Protein AF-A0A3D1HNM2-F1 (afdb_monomer_lite)

Foldseek 3Di:
DVCQVVVNVVVLQVVVLVVCLVPPNVPDHQPDPHSVSSLLVVLVVCCVPCPPVPCNLVSCQVVQFKAAQAADPCQDPDDQLGQEIGGRPFLVSDDWDDPVCVVPPVPDDISPTHDRTGGPYPRHGDRVRPD

Secondary structure (DSSP, 8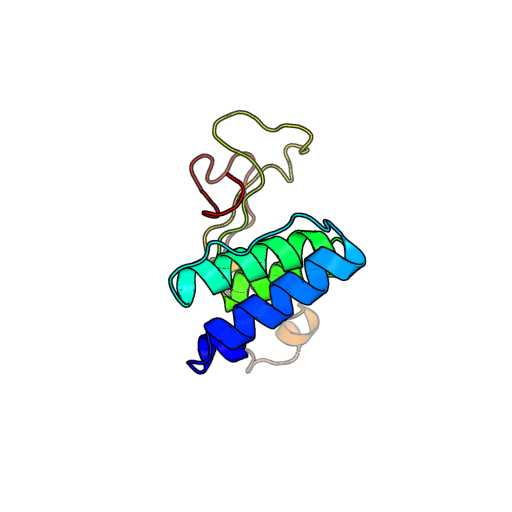-state):
-HHHHTT-HHHHHHHHHHHHHHHT-TT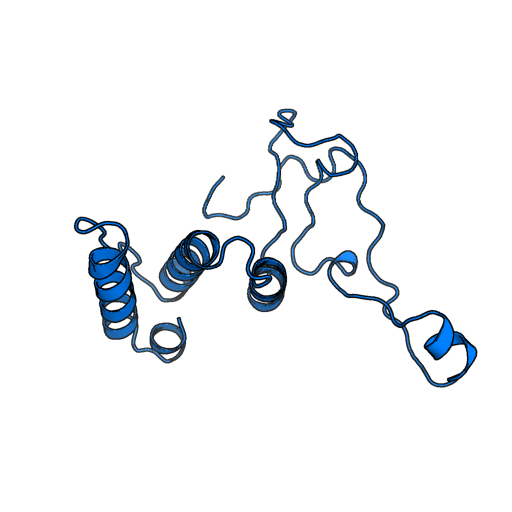------SHHHHHHHHHHHHHHHTTTTT-HHHHHHHHTPPB---BTTB-TT--TTT---B-TT-GGGSPPPPHHHHHH-TT--------PPPTT-STT---SS--

Radius of gyration: 18.39 Å; chains: 1; bounding box: 42×39×49 Å

Structure (mmCIF, N/CA/C/O backbone):
data_AF-A0A3D1HNM2-F1
#
_entry.id   AF-A0A3D1HNM2-F1
#
loop_
_atom_site.group_PDB
_atom_site.id
_atom_site.type_symbol
_atom_site.label_atom_id
_atom_site.label_alt_id
_atom_site.label_comp_id
_atom_site.label_asym_id
_atom_site.label_entity_id
_atom_site.label_seq_id
_atom_site.pdbx_PDB_ins_code
_atom_site.Cartn_x
_atom_site.Cartn_y
_atom_site.Cartn_z
_atom_site.occupancy
_atom_site.B_iso_or_equiv
_atom_site.auth_seq_id
_atom_site.auth_comp_id
_atom_site.auth_asym_id
_atom_site.auth_atom_id
_atom_site.pdbx_PDB_model_num
ATOM 1 N N . GLU A 1 1 ? -9.161 -8.718 6.873 1.00 95.69 1 GLU A N 1
ATOM 2 C CA . GLU A 1 1 ? -9.447 -8.538 5.427 1.00 95.69 1 GLU A CA 1
ATOM 3 C C .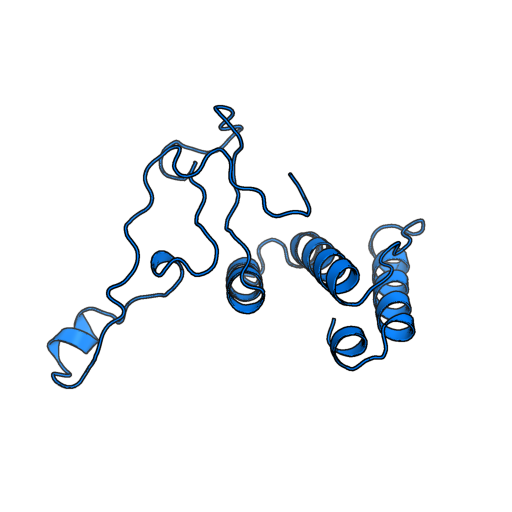 GLU A 1 1 ? -10.263 -9.682 4.824 1.00 95.69 1 GLU A C 1
ATOM 5 O O . GLU A 1 1 ? -11.392 -9.431 4.427 1.00 95.69 1 GLU A O 1
ATOM 10 N N . GLY A 1 2 ? -9.754 -10.923 4.802 1.00 97.81 2 GLY A N 1
ATOM 11 C CA . GLY A 1 2 ? -10.425 -12.054 4.135 1.00 97.81 2 GLY A CA 1
ATOM 12 C C . GLY A 1 2 ? -11.884 -12.294 4.551 1.00 97.81 2 GLY A C 1
ATOM 13 O O . GLY A 1 2 ? -12.718 -12.563 3.695 1.00 97.81 2 GLY A O 1
ATOM 14 N N . LEU A 1 3 ? -12.220 -12.111 5.835 1.00 98.25 3 LEU A N 1
ATOM 15 C CA . LEU A 1 3 ? -13.604 -12.201 6.330 1.00 98.25 3 LEU A CA 1
ATOM 16 C C . LEU A 1 3 ? -14.545 -11.212 5.629 1.00 98.25 3 LEU A C 1
ATOM 18 O O . LEU A 1 3 ? -15.595 -11.610 5.143 1.00 98.25 3 LEU A O 1
ATOM 22 N N . ALA A 1 4 ? -14.160 -9.941 5.511 1.00 97.81 4 ALA A N 1
ATOM 23 C CA . ALA A 1 4 ? -14.986 -8.955 4.818 1.00 97.81 4 ALA A CA 1
ATOM 24 C C . ALA A 1 4 ? -15.066 -9.243 3.313 1.00 97.81 4 ALA A C 1
ATOM 26 O O . ALA A 1 4 ? -16.147 -9.215 2.742 1.00 97.81 4 ALA A O 1
ATOM 27 N N . MET A 1 5 ? -13.946 -9.628 2.691 1.00 97.25 5 MET A N 1
ATOM 28 C CA . MET A 1 5 ? -13.893 -10.015 1.271 1.00 97.25 5 MET A CA 1
ATOM 29 C C . MET A 1 5 ? -14.692 -11.278 0.933 1.00 97.25 5 MET A C 1
ATOM 31 O O . MET A 1 5 ? -14.963 -11.525 -0.236 1.00 97.25 5 MET A O 1
ATOM 35 N N . SER A 1 6 ? -15.096 -12.053 1.939 1.00 97.75 6 SER A N 1
ATOM 36 C CA . SER A 1 6 ? -15.965 -13.226 1.796 1.00 97.75 6 SER A CA 1
ATOM 37 C C . SER A 1 6 ? -17.400 -12.982 2.285 1.00 97.75 6 SER A C 1
ATOM 39 O O . SER A 1 6 ? -18.161 -13.935 2.426 1.00 97.75 6 SER A O 1
ATOM 41 N N . GLY A 1 7 ? -17.793 -11.722 2.513 1.00 97.06 7 GLY A N 1
ATOM 42 C CA . GLY A 1 7 ? -19.164 -11.335 2.875 1.00 97.06 7 GLY A CA 1
ATOM 43 C C . GLY A 1 7 ? -19.435 -11.217 4.378 1.00 97.06 7 GLY A C 1
ATOM 44 O O . GLY A 1 7 ? -20.556 -10.918 4.779 1.00 97.06 7 GLY A O 1
ATOM 45 N N . SER A 1 8 ? -18.421 -11.400 5.226 1.00 97.94 8 SER A N 1
ATOM 46 C CA . SER A 1 8 ? -18.529 -11.309 6.689 1.00 97.94 8 SER A CA 1
ATOM 47 C C . SER A 1 8 ? -17.894 -10.023 7.226 1.00 97.94 8 SER A C 1
ATOM 49 O O . SER A 1 8 ? -16.977 -10.062 8.054 1.00 97.94 8 SER A O 1
ATOM 51 N N . LEU A 1 9 ? -18.370 -8.861 6.756 1.00 98.25 9 LEU A N 1
ATOM 52 C CA . LEU A 1 9 ? -17.843 -7.545 7.152 1.00 98.25 9 LEU A CA 1
ATOM 53 C C . LEU A 1 9 ? -17.879 -7.335 8.673 1.00 98.25 9 LEU A C 1
ATOM 55 O O . LEU A 1 9 ? -16.864 -6.963 9.254 1.00 98.25 9 LEU A O 1
ATOM 59 N N . GLY A 1 10 ? -19.008 -7.628 9.328 1.00 98.31 10 GLY A N 1
ATOM 60 C CA . GLY A 1 10 ? -19.157 -7.451 10.779 1.00 98.31 10 GLY A CA 1
ATOM 61 C C . GLY A 1 10 ? -18.113 -8.229 11.586 1.00 98.31 10 GLY A C 1
ATOM 62 O O . GLY A 1 10 ? -17.461 -7.668 12.463 1.00 98.31 10 GLY A O 1
ATOM 63 N N . THR A 1 11 ? -17.872 -9.495 11.232 1.00 98.44 11 THR A N 1
ATOM 64 C CA . THR A 1 11 ? -16.823 -10.314 11.860 1.00 98.44 11 THR A CA 1
ATOM 65 C C . THR A 1 11 ? -15.428 -9.778 11.547 1.00 98.44 11 THR A C 1
ATOM 67 O O . THR A 1 11 ? -14.563 -9.767 12.417 1.00 98.44 11 THR A O 1
ATOM 70 N N . GLY A 1 12 ? -15.200 -9.300 10.319 1.00 98.56 12 GLY A N 1
ATOM 71 C CA . GLY A 1 12 ? -13.948 -8.644 9.946 1.00 98.56 12 GLY A CA 1
ATOM 72 C C . GLY A 1 12 ? -13.643 -7.430 10.826 1.00 98.56 12 GLY A C 1
ATOM 73 O O . GLY A 1 12 ? -12.528 -7.326 11.338 1.00 98.56 12 GLY A O 1
ATOM 74 N N . LYS A 1 13 ? -14.635 -6.556 11.035 1.00 98.62 13 LYS A N 1
ATOM 75 C CA . LYS A 1 13 ? -14.524 -5.379 11.908 1.00 98.62 13 LYS A CA 1
ATOM 76 C C . LYS A 1 13 ? -14.202 -5.768 13.343 1.00 98.62 13 LYS A C 1
ATOM 78 O O . LYS A 1 13 ? -13.271 -5.207 13.905 1.00 98.62 13 LYS A O 1
ATOM 83 N N . GLN A 1 14 ? -14.900 -6.765 13.887 1.00 98.56 14 GLN A N 1
ATOM 84 C CA . GLN A 1 14 ? -14.653 -7.250 15.244 1.00 98.56 14 GLN A CA 1
ATOM 85 C C . GLN A 1 14 ? -13.199 -7.703 15.428 1.00 98.56 14 GLN A C 1
ATOM 87 O O . GLN A 1 14 ? -12.529 -7.242 16.343 1.00 98.56 14 GLN A O 1
ATOM 92 N N . VAL A 1 15 ? -12.677 -8.529 14.513 1.00 98.62 15 VAL A N 1
ATOM 93 C CA . VAL A 1 15 ? -11.284 -9.008 14.579 1.00 98.62 15 VAL A CA 1
ATOM 94 C C . VAL A 1 15 ? -10.284 -7.852 14.538 1.00 98.62 15 VAL A C 1
ATOM 96 O O . VAL A 1 15 ? -9.301 -7.866 15.276 1.00 98.62 15 VAL A O 1
ATOM 99 N N . LEU A 1 16 ? -10.516 -6.863 13.669 1.00 98.62 16 LEU A N 1
ATOM 100 C CA . LEU A 1 16 ? -9.634 -5.705 13.572 1.00 98.62 16 LEU A CA 1
ATOM 101 C C . LEU A 1 16 ? -9.671 -4.869 14.853 1.00 98.62 16 LEU A C 1
ATOM 103 O O . LEU A 1 16 ? -8.622 -4.526 15.389 1.00 98.62 16 LEU A O 1
ATOM 107 N N . GLU A 1 17 ? -10.868 -4.560 15.348 1.00 98.56 17 GLU A N 1
ATOM 108 C CA . GLU A 1 17 ? -11.034 -3.775 16.566 1.00 98.56 17 GLU A CA 1
ATOM 109 C C . GLU A 1 17 ? -10.437 -4.469 17.783 1.00 98.56 17 GLU A C 1
ATOM 111 O O . GLU A 1 17 ? -9.719 -3.820 18.535 1.00 98.56 17 GLU A O 1
ATOM 116 N N . ASP A 1 18 ? -10.678 -5.769 17.961 1.00 98.62 18 ASP A N 1
ATOM 117 C CA . ASP A 1 18 ? -10.127 -6.533 19.082 1.00 98.62 18 ASP A CA 1
ATOM 118 C C . ASP A 1 18 ? -8.598 -6.501 19.071 1.00 98.62 18 ASP A C 1
ATOM 120 O O . ASP A 1 18 ? -7.974 -6.254 20.103 1.00 98.62 18 ASP A O 1
ATOM 124 N N . PHE A 1 19 ? -7.986 -6.687 17.898 1.00 98.56 19 PHE A N 1
ATOM 125 C CA . PHE A 1 19 ? -6.537 -6.610 17.744 1.00 98.56 19 PHE A CA 1
ATOM 126 C C . PHE A 1 19 ? -5.997 -5.214 18.089 1.00 98.56 19 PHE A C 1
ATOM 128 O O . PHE A 1 19 ? -5.104 -5.082 18.929 1.00 98.56 19 PHE A O 1
ATOM 135 N N . VAL A 1 20 ? -6.537 -4.163 17.465 1.00 98.62 20 VAL A N 1
ATOM 136 C CA . VAL A 1 20 ? -6.021 -2.797 17.644 1.00 98.62 20 VAL A CA 1
ATOM 137 C C . VAL A 1 20 ? -6.259 -2.312 19.077 1.00 98.62 20 VAL A C 1
ATOM 139 O O . VAL A 1 20 ? -5.341 -1.757 19.682 1.00 98.62 20 VAL A O 1
ATOM 142 N N . LYS A 1 21 ? -7.428 -2.593 19.669 1.00 98.62 21 LYS A N 1
ATOM 143 C CA . LYS A 1 21 ? -7.734 -2.249 21.068 1.00 98.62 21 LYS A CA 1
ATOM 144 C C . LYS A 1 21 ? -6.821 -2.958 22.057 1.00 98.62 21 LYS A C 1
ATOM 146 O O . LYS A 1 21 ? -6.397 -2.345 23.034 1.00 98.62 21 LYS A O 1
ATOM 151 N N . ALA A 1 22 ? -6.511 -4.230 21.815 1.00 98.44 22 ALA A N 1
ATOM 152 C CA . ALA A 1 22 ? -5.668 -5.007 22.715 1.00 98.44 22 ALA A CA 1
ATOM 153 C C . ALA A 1 22 ? -4.200 -4.559 22.695 1.00 98.44 22 ALA A C 1
ATOM 155 O O . ALA A 1 22 ? -3.548 -4.582 23.739 1.00 98.44 22 ALA A O 1
ATOM 156 N N . TYR A 1 23 ? -3.669 -4.170 21.530 1.00 98.06 23 TYR A N 1
ATOM 157 C CA . TYR A 1 23 ? -2.219 -4.025 21.351 1.00 98.06 23 TYR A CA 1
ATOM 158 C C . TYR A 1 23 ? -1.738 -2.624 20.960 1.00 98.06 23 TYR A C 1
ATOM 160 O O . TYR A 1 23 ? -0.526 -2.393 20.972 1.00 98.06 23 TYR A O 1
ATOM 168 N N . ARG A 1 24 ? -2.626 -1.695 20.590 1.00 97.50 24 ARG A N 1
ATOM 169 C CA . ARG A 1 24 ? -2.242 -0.376 20.053 1.00 97.50 24 ARG A CA 1
ATOM 170 C C . ARG A 1 24 ? -3.017 0.774 20.689 1.00 97.50 24 ARG A C 1
ATOM 172 O O . ARG A 1 24 ? -2.418 1.588 21.384 1.00 97.50 24 ARG A O 1
ATOM 179 N N . ASP A 1 25 ? -4.325 0.831 20.462 1.00 97.88 25 ASP A N 1
ATOM 180 C CA . ASP A 1 25 ? -5.195 1.926 20.897 1.00 97.88 25 ASP A CA 1
ATOM 181 C C . ASP A 1 25 ? -6.519 1.372 21.452 1.00 97.88 25 ASP A C 1
ATOM 183 O O . ASP A 1 25 ? -7.413 1.030 20.673 1.00 97.88 25 ASP A O 1
ATOM 187 N N . PRO A 1 26 ? -6.686 1.322 22.790 1.00 98.25 26 PRO A N 1
ATOM 188 C CA . PRO A 1 26 ? -7.906 0.836 23.441 1.00 98.25 26 PRO A CA 1
ATOM 189 C C . PRO A 1 26 ? -9.194 1.575 23.047 1.00 98.25 26 PRO A C 1
ATOM 191 O O . PRO A 1 26 ? -10.284 1.051 23.275 1.00 98.25 26 PRO A O 1
ATOM 194 N N . SER A 1 27 ? -9.088 2.784 22.486 1.00 98.12 27 SER A N 1
ATOM 195 C CA . SER A 1 27 ? -10.226 3.602 22.055 1.00 98.12 27 SER A CA 1
ATOM 196 C C . SER A 1 27 ? -10.587 3.441 20.573 1.00 98.12 27 SER A C 1
ATOM 198 O O . SER A 1 27 ? -11.600 3.984 20.125 1.00 98.12 27 SER A O 1
ATOM 200 N N . TYR A 1 28 ? -9.802 2.667 19.817 1.00 98.38 28 TYR A N 1
ATOM 201 C CA . TYR A 1 28 ? -9.984 2.480 18.381 1.00 98.38 28 TYR A CA 1
ATOM 202 C C . TYR A 1 28 ? -11.392 1.982 18.025 1.00 98.38 28 TYR A C 1
ATOM 204 O O . TYR A 1 28 ? -11.960 1.137 18.708 1.00 98.38 28 TYR A O 1
ATOM 212 N N . THR A 1 29 ? -11.966 2.474 16.927 1.00 98.06 29 THR A N 1
ATOM 213 C CA . THR A 1 29 ? -13.251 1.997 16.391 1.00 98.06 29 THR A CA 1
ATOM 214 C C . THR A 1 29 ? -13.187 1.968 14.871 1.00 98.06 29 THR A C 1
ATOM 216 O O . THR A 1 29 ? -12.776 2.944 14.247 1.00 98.06 29 THR A O 1
ATOM 219 N N . CYS A 1 30 ? -13.635 0.873 14.256 1.00 97.94 30 CYS A N 1
ATOM 220 C CA . CYS A 1 30 ? -13.644 0.739 12.808 1.00 97.94 30 CYS A CA 1
ATOM 221 C C . CYS A 1 30 ? -14.932 1.344 12.224 1.00 97.94 30 CYS A C 1
ATOM 223 O O . CYS A 1 30 ? -16.034 0.806 12.374 1.00 97.94 30 CYS A O 1
ATOM 225 N N . THR A 1 31 ? -14.807 2.459 11.504 1.00 97.12 31 THR A N 1
ATOM 226 C CA . THR A 1 31 ? -15.949 3.198 10.931 1.00 97.12 31 THR A CA 1
ATOM 227 C C . THR A 1 31 ? -16.351 2.738 9.529 1.00 97.12 31 THR A C 1
ATOM 229 O O . THR A 1 31 ? -17.366 3.196 9.012 1.00 97.12 31 THR A O 1
ATOM 232 N N . ALA A 1 32 ? -15.612 1.798 8.931 1.00 97.62 32 ALA A N 1
ATOM 233 C CA . ALA A 1 32 ? -15.908 1.266 7.604 1.00 97.62 32 ALA A CA 1
ATOM 234 C C . ALA A 1 32 ? -17.347 0.730 7.500 1.00 97.62 32 ALA A C 1
ATOM 236 O O . ALA A 1 32 ? -17.807 -0.032 8.364 1.00 97.62 32 ALA A O 1
ATOM 237 N N . SER A 1 33 ? -18.039 1.136 6.437 1.00 96.88 33 SER A N 1
ATOM 238 C CA . SER A 1 33 ? -19.447 0.818 6.171 1.00 96.88 33 SER A CA 1
ATOM 239 C C . SER A 1 33 ? -19.644 -0.224 5.075 1.00 96.88 33 SER A C 1
ATOM 241 O O . SER A 1 33 ? -20.738 -0.760 4.937 1.00 96.88 33 SER A O 1
ATOM 243 N N . ASP A 1 34 ? -18.599 -0.505 4.304 1.00 97.88 34 ASP A N 1
ATOM 244 C CA . ASP A 1 34 ? -18.599 -1.479 3.220 1.00 97.88 34 ASP A CA 1
ATOM 245 C C . ASP A 1 34 ? -17.257 -2.220 3.168 1.00 97.88 34 ASP A C 1
ATOM 247 O O . ASP A 1 34 ? -16.284 -1.894 3.856 1.00 97.88 34 ASP A O 1
ATOM 251 N N . GLU A 1 35 ? -17.200 -3.255 2.345 1.00 97.69 35 GLU A N 1
ATOM 252 C CA . GLU A 1 35 ? -16.037 -4.112 2.210 1.00 97.69 35 GLU A CA 1
ATOM 253 C C . GLU A 1 35 ? -14.803 -3.365 1.683 1.00 97.69 35 GLU A C 1
ATOM 255 O O . GLU A 1 35 ? -13.673 -3.700 2.054 1.00 97.69 35 GLU A O 1
ATOM 260 N N . LYS A 1 36 ? -14.991 -2.344 0.836 1.00 96.06 36 LYS A N 1
ATOM 261 C CA . LYS A 1 36 ? -13.882 -1.608 0.218 1.00 96.06 36 LYS A CA 1
ATOM 262 C C . LYS A 1 36 ? -13.24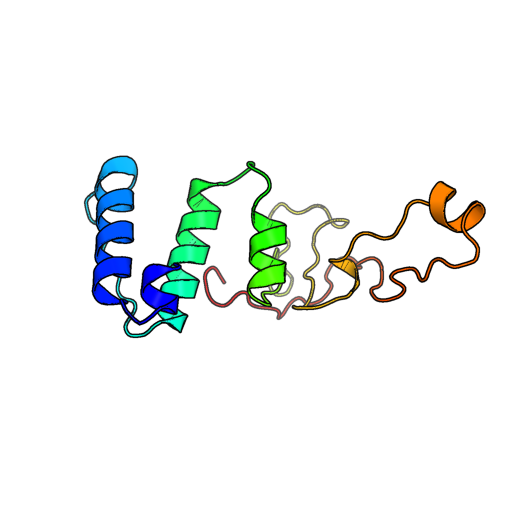0 -0.624 1.191 1.00 96.06 36 LYS A C 1
ATOM 264 O O . LYS A 1 36 ? -12.014 -0.589 1.299 1.00 96.06 36 LYS A O 1
ATOM 269 N N . SER A 1 37 ? -14.051 0.144 1.910 1.00 97.31 37 SER A N 1
ATOM 270 C CA . SER A 1 37 ? -13.614 1.016 3.003 1.00 97.31 37 SER A CA 1
ATOM 271 C C . SER A 1 37 ? -12.960 0.200 4.115 1.00 97.31 37 SER A C 1
ATOM 273 O O . SER A 1 37 ? -11.907 0.589 4.615 1.00 97.31 37 SER A O 1
ATOM 275 N N . PHE A 1 38 ? -13.484 -0.991 4.420 1.00 98.44 38 PHE A N 1
ATOM 276 C CA . PHE A 1 38 ? -12.848 -1.892 5.377 1.00 98.44 38 PHE A CA 1
ATOM 277 C C . PHE A 1 38 ? -11.509 -2.442 4.873 1.00 98.44 38 PHE A C 1
ATOM 279 O O . PHE A 1 38 ? -10.555 -2.525 5.642 1.00 98.44 38 PHE A O 1
ATOM 286 N N . GLN A 1 39 ? -11.389 -2.788 3.587 1.00 98.06 39 GLN A N 1
ATOM 287 C CA . GLN A 1 39 ? -10.103 -3.184 3.004 1.00 98.06 39 GLN A CA 1
ATOM 288 C C . GLN A 1 39 ? -9.067 -2.054 3.095 1.00 98.06 39 GLN A C 1
ATOM 290 O O . GLN A 1 39 ? -7.911 -2.328 3.411 1.00 98.06 39 GLN A O 1
ATOM 295 N N . ASN A 1 40 ? -9.464 -0.801 2.856 1.00 97.62 40 ASN A N 1
ATOM 296 C CA . ASN A 1 40 ? -8.577 0.352 3.021 1.00 97.62 40 ASN A CA 1
ATOM 297 C C . ASN A 1 40 ? -8.153 0.541 4.485 1.00 97.62 40 ASN A C 1
ATOM 299 O O . ASN A 1 40 ? -6.972 0.757 4.739 1.00 97.62 40 ASN A O 1
ATOM 303 N N . GLU A 1 41 ? -9.077 0.396 5.437 1.00 98.00 41 GLU A N 1
ATOM 304 C CA . GLU A 1 41 ? -8.766 0.484 6.868 1.00 98.00 41 GLU A CA 1
ATOM 305 C C . GLU A 1 41 ? -7.809 -0.635 7.305 1.00 98.00 41 GLU A C 1
ATOM 307 O O . GLU A 1 41 ? -6.814 -0.390 7.981 1.00 98.00 41 GLU A O 1
ATOM 312 N N . VAL A 1 42 ? -8.032 -1.874 6.857 1.00 98.19 42 VAL A N 1
ATOM 313 C CA . VAL A 1 42 ? -7.085 -2.963 7.129 1.00 98.19 42 VAL A CA 1
ATOM 314 C C . VAL A 1 42 ? -5.731 -2.687 6.475 1.00 98.19 42 VAL A C 1
ATOM 316 O O . VAL A 1 42 ? -4.698 -2.964 7.080 1.00 98.19 42 VAL A O 1
ATOM 319 N N . TRP A 1 43 ? -5.703 -2.138 5.260 1.00 98.06 43 TRP A N 1
ATOM 320 C CA . TRP A 1 43 ? -4.452 -1.765 4.602 1.00 98.06 43 TRP A CA 1
ATOM 321 C C . TRP A 1 43 ? -3.696 -0.677 5.377 1.00 98.06 43 TRP A C 1
ATOM 323 O O . TRP A 1 43 ? -2.483 -0.805 5.547 1.00 98.06 43 TRP A O 1
ATOM 333 N N . PHE A 1 44 ? -4.392 0.327 5.920 1.00 97.62 44 PHE A N 1
ATOM 334 C CA . PHE A 1 44 ? -3.812 1.309 6.838 1.00 97.62 44 PHE A CA 1
ATOM 335 C C . PHE A 1 44 ? -3.186 0.631 8.061 1.00 97.62 44 PHE A C 1
ATOM 337 O O . PHE A 1 44 ? -1.987 0.769 8.297 1.00 97.62 44 PHE A O 1
ATOM 344 N N . GLN A 1 45 ? -3.968 -0.170 8.788 1.00 98.00 45 GLN A N 1
ATOM 345 C CA . GLN A 1 45 ? -3.503 -0.837 10.007 1.00 98.00 45 GLN A CA 1
ATOM 346 C C . GLN A 1 45 ? -2.320 -1.773 9.729 1.00 98.00 45 GLN A C 1
ATOM 348 O O . GLN A 1 45 ? -1.374 -1.822 10.508 1.00 98.00 45 GLN A O 1
ATOM 353 N N . ARG A 1 46 ? -2.295 -2.455 8.577 1.00 97.94 46 ARG A N 1
ATOM 354 C CA . ARG A 1 46 ? -1.148 -3.273 8.147 1.00 97.94 46 ARG A CA 1
ATOM 355 C C . ARG A 1 46 ? 0.112 -2.449 7.882 1.00 97.94 46 ARG A C 1
ATOM 357 O O . ARG A 1 46 ? 1.198 -2.923 8.194 1.00 97.94 46 ARG A O 1
ATOM 364 N N . ARG A 1 47 ? -0.007 -1.241 7.316 1.00 96.81 47 ARG A N 1
ATOM 365 C CA . ARG A 1 47 ? 1.139 -0.336 7.099 1.00 96.81 47 ARG A CA 1
ATOM 366 C C . ARG A 1 47 ? 1.746 0.141 8.416 1.00 96.81 47 ARG A C 1
ATOM 368 O O . ARG A 1 47 ? 2.955 0.341 8.465 1.00 96.81 47 ARG A O 1
ATOM 375 N N . VAL A 1 48 ? 0.913 0.329 9.439 1.00 96.31 48 VAL A N 1
ATOM 376 C CA . VAL A 1 48 ? 1.353 0.671 10.798 1.00 96.31 48 VAL A CA 1
ATOM 377 C C . VAL A 1 48 ? 2.001 -0.542 11.465 1.00 96.31 48 VAL A C 1
ATOM 379 O O . VAL A 1 48 ? 3.127 -0.449 11.939 1.00 96.31 48 VAL A O 1
ATOM 382 N N . GLU A 1 49 ? 1.305 -1.679 11.470 1.00 97.88 49 GLU A N 1
ATOM 383 C CA . GLU A 1 49 ? 1.695 -2.871 12.226 1.00 97.88 49 GLU A CA 1
ATOM 384 C C . GLU A 1 49 ? 2.942 -3.560 11.673 1.00 97.88 49 GLU A C 1
ATOM 386 O O . GLU A 1 49 ? 3.805 -3.960 12.441 1.00 97.88 49 GLU A O 1
ATOM 391 N N . LEU A 1 50 ? 3.039 -3.682 10.348 1.00 97.88 50 LEU A N 1
ATOM 392 C CA . LEU A 1 50 ? 4.078 -4.458 9.662 1.00 97.88 50 LEU A CA 1
ATOM 393 C C . LEU A 1 50 ? 5.155 -3.554 9.052 1.00 97.88 50 LEU A C 1
ATOM 395 O O . LEU A 1 50 ? 5.767 -3.875 8.021 1.00 97.88 50 LEU A O 1
ATOM 399 N N . TRP A 1 51 ? 5.344 -2.369 9.637 1.00 97.31 51 TRP A N 1
ATOM 400 C CA . TRP A 1 51 ? 6.334 -1.417 9.160 1.00 97.31 51 TRP A CA 1
ATOM 401 C C . TRP A 1 51 ? 7.740 -2.018 9.263 1.00 97.31 51 TRP A C 1
ATOM 403 O O . TRP A 1 51 ? 8.159 -2.507 10.307 1.00 97.31 51 TRP A O 1
ATOM 413 N N . GLY A 1 52 ? 8.488 -1.978 8.159 1.00 96.69 52 GLY A N 1
ATOM 414 C CA . GLY A 1 52 ? 9.841 -2.540 8.094 1.00 96.69 52 GLY A CA 1
ATOM 415 C C . GLY A 1 52 ? 9.906 -4.056 7.865 1.00 96.69 52 GLY A C 1
ATOM 416 O O . GLY A 1 52 ? 10.996 -4.577 7.656 1.00 96.69 52 GLY A O 1
ATOM 417 N N . GLU A 1 53 ? 8.770 -4.758 7.803 1.00 98.12 53 GLU A N 1
ATOM 418 C CA . GLU A 1 53 ? 8.731 -6.224 7.648 1.00 98.12 53 GLU A CA 1
ATOM 419 C C . GLU A 1 53 ? 8.600 -6.701 6.187 1.00 98.12 53 GLU A C 1
ATOM 421 O O . GLU A 1 53 ? 8.512 -7.894 5.912 1.00 98.12 53 GLU A O 1
ATOM 426 N N . GLY A 1 54 ? 8.599 -5.778 5.218 1.00 96.75 54 GLY A N 1
ATOM 427 C CA . GLY A 1 54 ? 8.642 -6.111 3.786 1.00 96.75 54 GLY A CA 1
ATOM 428 C C . GLY A 1 54 ? 7.287 -6.368 3.111 1.00 96.75 54 GLY A C 1
ATOM 429 O O . GLY A 1 54 ? 7.255 -6.800 1.960 1.00 96.75 54 GLY A O 1
ATOM 430 N N . PHE A 1 55 ? 6.162 -6.063 3.765 1.00 97.94 55 PHE A N 1
ATOM 431 C CA . PHE A 1 55 ? 4.823 -6.305 3.202 1.00 97.94 55 PHE A CA 1
ATOM 432 C C . PHE A 1 55 ? 4.308 -5.211 2.258 1.00 97.94 55 PHE A C 1
ATOM 434 O O . PHE A 1 55 ? 3.448 -5.485 1.419 1.00 97.94 55 PHE A O 1
ATOM 441 N N . SER A 1 56 ? 4.833 -3.985 2.350 1.00 96.31 56 SER A N 1
ATOM 442 C CA . SER A 1 56 ? 4.240 -2.814 1.689 1.00 96.31 56 SER A CA 1
ATOM 443 C C . SER A 1 56 ? 4.089 -2.971 0.175 1.00 96.31 56 SER A C 1
ATOM 445 O O . SER A 1 56 ? 3.049 -2.616 -0.370 1.00 96.31 56 SER A O 1
ATOM 447 N N . MET A 1 57 ? 5.095 -3.525 -0.514 1.00 96.38 57 MET A N 1
ATOM 448 C CA . MET A 1 57 ? 5.045 -3.700 -1.974 1.00 96.38 57 MET A CA 1
ATOM 449 C C . MET A 1 57 ? 4.046 -4.773 -2.400 1.00 96.38 57 MET A C 1
ATOM 451 O O . MET A 1 57 ? 3.321 -4.572 -3.371 1.00 96.38 57 MET A O 1
ATOM 455 N N . PHE A 1 58 ? 3.942 -5.873 -1.653 1.00 97.00 58 PHE A N 1
ATOM 456 C CA . PHE A 1 58 ? 2.947 -6.908 -1.932 1.00 97.00 58 PHE A CA 1
ATOM 457 C C . PHE A 1 58 ? 1.521 -6.396 -1.726 1.00 97.00 58 PHE A C 1
ATOM 459 O O . PHE A 1 58 ? 0.658 -6.658 -2.561 1.00 97.00 58 PHE A O 1
ATOM 466 N N . ASP A 1 59 ? 1.281 -5.635 -0.654 1.00 97.94 59 ASP A N 1
ATOM 467 C CA . ASP A 1 59 ? -0.022 -5.016 -0.408 1.00 97.94 59 ASP A CA 1
ATOM 468 C C . ASP A 1 59 ? -0.373 -3.991 -1.496 1.00 97.94 59 ASP A C 1
ATOM 470 O O . ASP A 1 59 ? -1.479 -4.026 -2.028 1.00 97.94 59 ASP A O 1
ATOM 474 N N . ILE A 1 60 ? 0.574 -3.137 -1.894 1.00 97.31 60 ILE A N 1
ATOM 475 C CA . ILE A 1 60 ? 0.376 -2.152 -2.966 1.00 97.31 60 ILE A CA 1
ATOM 476 C C . ILE A 1 60 ? 0.006 -2.833 -4.288 1.00 97.31 60 ILE A C 1
ATOM 478 O O . ILE A 1 60 ? -1.009 -2.482 -4.893 1.00 97.31 60 ILE A O 1
ATOM 482 N N . MET A 1 61 ? 0.770 -3.846 -4.706 1.00 97.00 61 MET A N 1
ATOM 483 C CA . MET A 1 61 ? 0.532 -4.540 -5.974 1.00 97.00 61 MET A CA 1
ATOM 484 C C . MET A 1 61 ? -0.780 -5.331 -5.972 1.00 97.00 61 MET A C 1
ATOM 486 O O . MET A 1 61 ? -1.561 -5.211 -6.912 1.00 97.00 61 MET A O 1
ATOM 490 N N . ARG A 1 62 ? -1.077 -6.106 -4.917 1.00 97.50 62 ARG A N 1
ATOM 491 C CA . ARG A 1 62 ? -2.302 -6.932 -4.887 1.00 97.50 62 ARG A CA 1
ATOM 492 C C . ARG A 1 62 ? -3.583 -6.099 -4.788 1.00 97.50 62 ARG A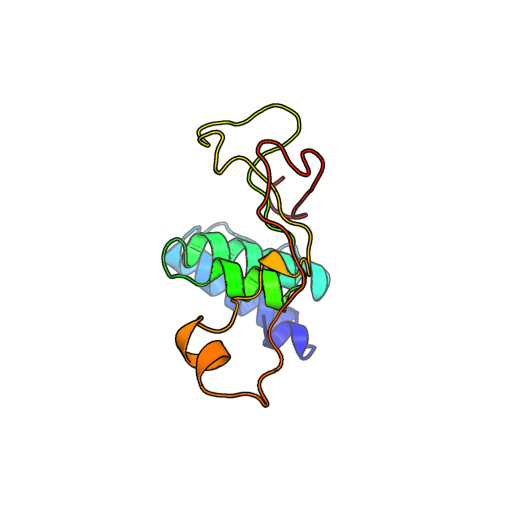 C 1
ATOM 494 O O . ARG A 1 62 ? -4.640 -6.560 -5.204 1.00 97.50 62 ARG A O 1
ATOM 501 N N . LEU A 1 63 ? -3.503 -4.908 -4.186 1.00 96.81 63 LEU A N 1
ATOM 502 C CA . LEU A 1 63 ? -4.643 -4.007 -4.003 1.00 96.81 63 LEU A CA 1
ATOM 503 C C . LEU A 1 63 ? -4.801 -3.003 -5.152 1.00 96.81 63 LEU A C 1
ATOM 505 O O . LEU A 1 63 ? -5.768 -2.238 -5.142 1.00 96.81 63 LEU A O 1
ATOM 509 N N . GLY A 1 64 ? -3.865 -2.982 -6.111 1.00 96.62 64 GLY A N 1
ATOM 510 C CA . GLY A 1 64 ? -3.835 -1.990 -7.185 1.00 96.62 64 GLY A CA 1
ATOM 511 C C . GLY A 1 64 ? -3.713 -0.565 -6.641 1.00 96.62 64 GLY A C 1
ATOM 512 O O . GLY A 1 64 ? -4.425 0.332 -7.088 1.00 96.62 64 GLY A O 1
ATOM 513 N N . LYS A 1 65 ? -2.872 -0.366 -5.622 1.00 97.06 65 LYS A N 1
ATOM 514 C CA . LYS A 1 65 ? -2.626 0.940 -4.999 1.00 97.06 65 LYS A CA 1
ATOM 515 C C . LYS A 1 65 ? -1.375 1.596 -5.586 1.00 97.06 65 LYS A C 1
ATOM 517 O O . LYS A 1 65 ? -0.505 0.889 -6.093 1.00 97.06 65 LYS A O 1
ATOM 522 N N . PRO A 1 66 ? -1.266 2.930 -5.534 1.00 97.31 66 PRO A N 1
ATOM 523 C CA . PRO A 1 66 ? -0.034 3.615 -5.894 1.00 97.31 66 PRO A CA 1
ATOM 524 C C . PRO A 1 66 ? 1.011 3.569 -4.770 1.00 97.31 66 PRO A C 1
ATOM 526 O O . PRO A 1 66 ? 0.693 3.331 -3.603 1.00 97.31 66 PRO A O 1
ATOM 529 N N . VAL A 1 67 ? 2.267 3.855 -5.121 1.00 96.94 67 VAL A N 1
ATOM 530 C CA . VAL A 1 67 ? 3.303 4.258 -4.158 1.00 96.94 67 VAL A CA 1
ATOM 531 C C . VAL A 1 67 ? 3.262 5.778 -4.051 1.00 96.94 67 VAL A C 1
ATOM 533 O O . VAL A 1 67 ? 3.553 6.461 -5.034 1.00 96.94 67 VAL A O 1
ATOM 536 N N . VAL A 1 68 ? 2.952 6.297 -2.863 1.00 96.00 68 VAL A N 1
ATOM 537 C CA . VAL A 1 68 ? 2.915 7.737 -2.573 1.00 96.00 68 VAL A CA 1
ATOM 538 C C . VAL A 1 68 ? 3.900 8.057 -1.450 1.00 96.00 68 VAL A C 1
ATOM 540 O O . VAL A 1 68 ? 3.948 7.370 -0.432 1.00 96.00 68 VAL A O 1
ATOM 543 N N . ARG A 1 69 ? 4.749 9.058 -1.678 1.00 94.62 69 ARG A N 1
ATOM 544 C CA . ARG A 1 69 ? 5.832 9.501 -0.787 1.00 94.62 69 ARG A CA 1
ATOM 545 C C . ARG A 1 69 ? 5.804 11.001 -0.517 1.00 94.62 69 ARG A C 1
ATOM 547 O O . ARG A 1 69 ? 6.364 11.425 0.490 1.00 94.62 69 ARG A O 1
ATOM 554 N N . PHE A 1 70 ? 5.227 11.784 -1.427 1.00 94.81 70 PHE A N 1
ATOM 555 C CA . PHE A 1 70 ? 5.216 13.244 -1.372 1.00 94.81 70 PHE A CA 1
ATOM 556 C C . PHE A 1 70 ? 3.993 13.817 -2.104 1.00 94.81 70 PHE A C 1
ATOM 558 O O . PHE A 1 70 ? 3.431 13.146 -2.976 1.00 94.81 70 PHE A O 1
ATOM 565 N N . HIS A 1 71 ? 3.639 15.069 -1.795 1.00 94.12 71 HIS A N 1
ATOM 566 C CA . HIS A 1 71 ? 2.542 15.799 -2.435 1.00 94.12 71 HIS A CA 1
ATOM 567 C C . HIS A 1 71 ? 2.984 17.192 -2.891 1.00 94.12 71 HIS A C 1
ATOM 569 O O . HIS A 1 71 ? 3.670 17.924 -2.174 1.00 94.12 71 HIS A O 1
ATOM 575 N N . GLY A 1 72 ? 2.566 17.586 -4.095 1.00 91.50 72 GLY A N 1
ATOM 576 C CA . GLY A 1 72 ? 2.903 18.889 -4.664 1.00 91.50 72 GLY A CA 1
ATOM 577 C C . GLY A 1 72 ? 4.417 19.091 -4.782 1.00 91.50 72 GLY A C 1
ATOM 578 O O . GLY A 1 72 ? 5.106 18.319 -5.444 1.00 91.50 72 GLY A O 1
ATOM 579 N N . SER A 1 73 ? 4.937 20.152 -4.163 1.00 91.25 73 SER A N 1
ATOM 580 C CA . SER A 1 73 ? 6.376 20.446 -4.119 1.00 91.25 73 SER A CA 1
ATOM 581 C C . SER A 1 73 ? 7.040 20.099 -2.785 1.00 91.25 73 SER A C 1
ATOM 583 O O . SER A 1 73 ? 8.245 20.314 -2.645 1.00 91.25 73 SER A O 1
ATOM 585 N N . ASP A 1 74 ? 6.279 19.618 -1.800 1.00 90.62 74 ASP A N 1
ATOM 586 C CA . ASP A 1 74 ? 6.809 19.316 -0.474 1.00 90.62 74 ASP A CA 1
ATOM 587 C C . ASP A 1 74 ? 7.456 17.931 -0.468 1.00 90.62 74 ASP A C 1
ATOM 589 O O . ASP A 1 74 ? 6.782 16.904 -0.517 1.00 90.62 74 ASP A O 1
ATOM 593 N N . LYS A 1 75 ? 8.790 17.915 -0.429 1.00 88.81 75 LYS A N 1
ATOM 594 C CA . LYS A 1 75 ? 9.593 16.689 -0.401 1.00 88.81 75 LYS A CA 1
ATOM 595 C C . LYS A 1 75 ? 9.707 16.084 1.001 1.00 88.81 75 LYS A C 1
ATOM 597 O O . LYS A 1 75 ? 10.175 14.950 1.131 1.00 88.81 75 LYS A O 1
ATOM 602 N N . GLY A 1 76 ? 9.344 16.825 2.051 1.00 88.50 76 GLY A N 1
ATOM 603 C CA . GLY A 1 76 ? 9.628 16.449 3.431 1.00 88.50 76 GLY A CA 1
ATOM 604 C C . GLY A 1 76 ? 11.106 16.090 3.636 1.00 88.50 76 GLY A C 1
ATOM 605 O O . GLY A 1 76 ? 12.002 16.874 3.326 1.00 88.50 76 GLY A O 1
ATOM 606 N N . ILE A 1 77 ? 11.360 14.879 4.141 1.00 90.12 77 ILE A N 1
ATOM 607 C CA . ILE A 1 77 ? 12.710 14.351 4.416 1.00 90.12 77 ILE A CA 1
ATOM 608 C C . ILE A 1 77 ? 13.283 13.478 3.286 1.00 90.12 77 ILE A C 1
ATOM 610 O O . ILE A 1 77 ? 14.351 12.885 3.452 1.00 90.12 77 ILE A O 1
ATOM 614 N N . TRP A 1 78 ? 12.581 13.338 2.158 1.00 91.06 78 TRP A N 1
ATOM 615 C CA . TRP A 1 78 ? 13.014 12.446 1.085 1.00 91.06 78 TRP A CA 1
ATOM 616 C C . TRP A 1 78 ? 14.190 13.037 0.302 1.00 91.06 78 TRP A C 1
ATOM 618 O O . TRP A 1 78 ? 14.082 14.149 -0.218 1.00 91.06 78 TRP A O 1
ATOM 628 N N . PRO A 1 79 ? 15.290 12.284 0.118 1.00 94.50 79 PRO A N 1
ATOM 629 C CA . PRO A 1 79 ? 16.314 12.661 -0.845 1.00 94.50 79 PRO A CA 1
ATOM 630 C C . PRO A 1 79 ? 15.733 12.690 -2.263 1.00 94.50 79 PRO A C 1
ATOM 632 O O . PRO A 1 79 ? 14.877 11.869 -2.603 1.00 94.50 79 PRO A O 1
ATOM 635 N N . ASP A 1 80 ? 16.258 13.566 -3.120 1.00 93.19 80 ASP A N 1
ATOM 636 C CA . ASP A 1 80 ? 15.747 13.781 -4.482 1.00 93.19 80 ASP A CA 1
ATOM 637 C C . ASP A 1 80 ? 15.610 12.493 -5.301 1.00 93.19 80 ASP A C 1
ATOM 639 O O . ASP A 1 80 ? 14.623 12.324 -6.018 1.00 93.19 80 ASP A O 1
ATOM 643 N N . ALA A 1 81 ? 16.556 11.563 -5.152 1.00 93.94 81 ALA A N 1
ATOM 644 C CA . ALA A 1 81 ? 16.557 10.280 -5.851 1.00 93.94 81 ALA A CA 1
ATOM 645 C C . ALA A 1 81 ? 15.409 9.340 -5.440 1.00 93.94 81 ALA A C 1
ATOM 647 O O . ALA A 1 81 ? 15.153 8.376 -6.149 1.00 93.94 81 ALA A O 1
ATOM 648 N N . PHE A 1 82 ? 14.730 9.595 -4.317 1.00 93.62 82 PHE A N 1
ATOM 649 C CA . PHE A 1 82 ? 13.634 8.772 -3.789 1.00 93.62 82 PHE A CA 1
ATOM 650 C C . PHE A 1 82 ? 12.320 9.542 -3.631 1.00 93.62 82 PHE A C 1
ATOM 652 O O . PHE A 1 82 ? 11.292 8.930 -3.333 1.00 93.62 82 PHE A O 1
ATOM 659 N N . CYS A 1 83 ? 12.335 10.857 -3.844 1.00 96.12 83 CYS A N 1
ATOM 660 C CA . CYS A 1 83 ? 11.147 11.695 -3.835 1.00 96.12 83 CYS A CA 1
ATOM 661 C C . CYS A 1 83 ? 10.391 11.534 -5.162 1.00 96.12 83 CYS A C 1
ATOM 663 O O . CYS A 1 83 ? 10.539 12.333 -6.081 1.00 96.12 83 CYS A O 1
ATOM 665 N N . PHE A 1 84 ? 9.652 10.437 -5.298 1.00 96.81 84 PHE A N 1
ATOM 666 C CA . PHE A 1 84 ? 8.837 10.127 -6.468 1.00 96.81 84 PHE A CA 1
ATOM 667 C C . PHE A 1 84 ? 7.647 9.253 -6.072 1.00 96.81 84 PHE A C 1
ATOM 669 O O . PHE A 1 84 ? 7.738 8.464 -5.127 1.00 96.81 84 PHE A O 1
ATOM 676 N N . ASN A 1 85 ? 6.567 9.345 -6.844 1.00 97.19 85 ASN A N 1
ATOM 677 C CA . ASN A 1 85 ? 5.381 8.511 -6.695 1.00 97.19 85 ASN A CA 1
ATOM 678 C C . ASN A 1 85 ? 5.228 7.594 -7.921 1.00 97.19 85 ASN A C 1
ATOM 680 O O . ASN A 1 85 ? 5.526 7.987 -9.055 1.00 97.19 85 ASN A O 1
ATOM 684 N N . ILE A 1 86 ? 4.737 6.373 -7.710 1.00 97.62 86 ILE A N 1
ATOM 685 C CA . ILE A 1 86 ? 4.527 5.371 -8.767 1.00 97.62 86 ILE A CA 1
ATOM 686 C C . ILE A 1 86 ? 3.032 5.068 -8.858 1.00 97.62 86 ILE A C 1
ATOM 688 O O . ILE A 1 86 ? 2.391 4.808 -7.840 1.00 97.62 86 ILE A O 1
ATOM 692 N N . GLN A 1 87 ? 2.485 5.102 -10.074 1.00 97.12 87 GLN A N 1
ATOM 693 C CA . GLN A 1 87 ? 1.081 4.777 -10.327 1.00 97.12 87 GLN A CA 1
ATOM 694 C C . GLN A 1 87 ? 0.776 3.318 -9.974 1.00 97.12 87 GLN A C 1
ATOM 696 O O . GLN A 1 87 ? 1.646 2.447 -10.030 1.00 97.12 87 GLN A O 1
ATOM 701 N N . ALA A 1 88 ? -0.483 3.041 -9.637 1.00 96.81 88 ALA A N 1
ATOM 702 C CA . ALA A 1 88 ? -0.943 1.665 -9.516 1.00 96.81 88 ALA A CA 1
ATOM 703 C C . ALA A 1 88 ? -0.710 0.910 -10.835 1.00 96.81 88 ALA A C 1
ATOM 705 O O . ALA A 1 88 ? -0.951 1.454 -11.912 1.00 96.81 88 ALA A O 1
ATOM 706 N N . ASN A 1 89 ? -0.280 -0.349 -10.738 1.00 95.38 89 ASN A N 1
ATOM 707 C CA . ASN A 1 89 ? -0.011 -1.233 -11.879 1.00 95.38 89 ASN A CA 1
ATOM 708 C C . ASN A 1 89 ? 1.090 -0.753 -12.845 1.00 95.38 89 ASN A C 1
ATOM 710 O O . ASN A 1 89 ? 1.200 -1.293 -13.942 1.00 95.38 89 ASN A O 1
ATOM 714 N N . ASP A 1 90 ? 1.919 0.226 -12.466 1.00 97.19 90 ASP A N 1
ATOM 715 C CA . ASP A 1 90 ? 3.108 0.567 -13.249 1.00 97.19 90 ASP A CA 1
ATOM 716 C C . ASP A 1 90 ? 4.064 -0.636 -13.295 1.00 97.19 90 ASP A C 1
ATOM 718 O O . ASP A 1 90 ? 4.400 -1.218 -12.257 1.00 97.19 90 ASP A O 1
ATOM 722 N N . GLY A 1 91 ? 4.533 -0.994 -14.493 1.00 96.44 91 GLY A N 1
ATOM 723 C CA . GLY A 1 91 ? 5.450 -2.116 -14.697 1.00 96.44 91 GLY A CA 1
ATOM 724 C C . GLY A 1 91 ? 6.757 -2.016 -13.903 1.00 96.44 91 GLY A C 1
ATOM 725 O O . GLY A 1 91 ? 7.395 -3.038 -13.664 1.00 96.44 91 GLY A O 1
ATOM 726 N N . TYR A 1 92 ? 7.137 -0.825 -13.421 1.00 95.62 92 TYR A N 1
ATOM 727 C CA . TYR A 1 92 ? 8.317 -0.634 -12.575 1.00 95.62 92 TYR A CA 1
ATOM 728 C C . TYR A 1 92 ? 8.191 -1.324 -11.207 1.00 95.62 92 TYR A C 1
ATOM 730 O O . TYR A 1 92 ? 9.197 -1.592 -10.551 1.00 95.62 92 TYR A O 1
ATOM 738 N N . LEU A 1 93 ? 6.967 -1.643 -10.773 1.00 95.75 93 LEU A N 1
ATOM 739 C CA . LEU A 1 93 ? 6.723 -2.418 -9.554 1.00 95.75 93 LEU A CA 1
ATOM 740 C C . LEU A 1 93 ? 7.141 -3.891 -9.701 1.00 95.75 93 LEU A C 1
ATOM 742 O O . LEU A 1 93 ? 7.363 -4.568 -8.696 1.00 95.75 93 LEU A O 1
ATOM 746 N N . LEU A 1 94 ? 7.268 -4.394 -10.934 1.00 95.00 94 LEU A N 1
ATOM 747 C CA . LEU A 1 94 ? 7.669 -5.768 -11.206 1.00 95.00 94 LEU A CA 1
ATOM 748 C C . LEU A 1 94 ? 9.188 -5.880 -11.328 1.00 95.00 94 LEU A C 1
ATOM 750 O O . LEU A 1 94 ? 9.839 -5.203 -12.124 1.00 95.00 94 LEU A O 1
ATOM 754 N N . MET A 1 95 ? 9.758 -6.824 -10.581 1.00 92.94 95 MET A N 1
ATOM 755 C CA . MET A 1 95 ? 11.159 -7.193 -10.751 1.00 92.94 95 MET A CA 1
ATOM 756 C C . MET A 1 95 ? 11.384 -7.776 -12.148 1.00 92.94 95 MET A C 1
ATOM 758 O O . MET A 1 95 ? 10.574 -8.551 -12.662 1.00 92.94 95 MET A O 1
ATOM 762 N N . ARG A 1 96 ? 12.517 -7.428 -12.756 1.00 94.06 96 ARG A N 1
ATOM 763 C CA . ARG A 1 96 ? 12.972 -8.041 -14.008 1.00 94.06 96 ARG A CA 1
ATOM 764 C C . ARG A 1 96 ? 13.750 -9.314 -13.717 1.00 94.06 96 ARG A C 1
ATOM 766 O O . ARG A 1 96 ? 14.366 -9.446 -12.657 1.00 94.06 96 ARG A O 1
ATOM 773 N N . PHE A 1 97 ? 13.762 -10.236 -14.676 1.00 95.25 97 PHE A N 1
ATOM 774 C CA . PHE A 1 97 ? 14.642 -11.395 -14.582 1.00 95.25 97 PHE A CA 1
ATOM 775 C C . PHE A 1 97 ? 16.102 -10.949 -14.536 1.00 95.25 97 PHE A C 1
ATOM 777 O O . PHE A 1 97 ? 16.493 -9.954 -15.151 1.00 95.25 97 PHE A O 1
ATOM 784 N N . SER A 1 98 ? 16.914 -11.707 -13.800 1.00 95.56 98 SER A N 1
ATOM 785 C CA . SER A 1 98 ? 18.350 -11.454 -13.742 1.00 95.56 98 SER A CA 1
ATOM 786 C C . SER A 1 98 ? 18.976 -11.558 -15.134 1.00 95.56 98 SER A C 1
ATOM 788 O O . SER A 1 98 ? 18.602 -12.426 -15.925 1.00 95.56 98 SER A O 1
ATOM 790 N N . GLN A 1 99 ? 19.995 -10.737 -15.402 1.00 94.94 99 GLN A N 1
ATOM 791 C CA . GLN A 1 99 ? 20.704 -10.762 -16.685 1.00 94.94 99 GLN A CA 1
ATOM 792 C C . GLN A 1 99 ? 21.279 -12.151 -17.015 1.00 94.94 99 GLN A C 1
ATOM 794 O O . GLN A 1 99 ? 21.359 -12.547 -18.174 1.00 94.94 99 GLN A O 1
ATOM 799 N N . LYS A 1 100 ? 21.679 -12.913 -15.989 1.00 97.50 100 LYS A N 1
ATOM 800 C CA . LYS A 1 100 ? 22.193 -14.275 -16.160 1.00 97.50 100 LYS A CA 1
ATOM 801 C C . LYS A 1 100 ? 21.141 -15.205 -16.762 1.00 97.50 100 LYS A C 1
ATOM 803 O O . LYS A 1 100 ? 21.473 -15.988 -17.644 1.00 97.50 100 LYS A O 1
ATOM 808 N N . GLU A 1 101 ? 19.899 -15.109 -16.296 1.00 96.62 101 GLU A N 1
ATOM 809 C CA . GLU A 1 101 ? 18.800 -15.907 -16.838 1.00 96.62 101 GLU A CA 1
ATOM 810 C C . GLU A 1 101 ? 18.528 -15.517 -18.294 1.00 96.62 101 GLU A C 1
ATOM 812 O O . GLU A 1 101 ? 18.496 -16.379 -19.167 1.00 96.62 101 GLU A O 1
ATOM 817 N N . THR A 1 102 ? 18.452 -14.216 -18.588 1.00 95.88 102 THR A N 1
ATOM 818 C CA . THR A 1 102 ? 18.186 -13.737 -19.954 1.00 95.88 102 THR A CA 1
ATOM 819 C C . THR A 1 102 ? 19.307 -14.039 -20.944 1.00 95.88 102 THR A C 1
ATOM 821 O O . THR A 1 102 ? 19.044 -14.170 -22.133 1.00 95.88 102 THR A O 1
ATOM 824 N N . ASN A 1 103 ? 20.553 -14.168 -20.481 1.00 96.44 103 ASN A N 1
ATOM 825 C CA . ASN A 1 103 ? 21.675 -14.560 -21.336 1.00 96.44 103 ASN A CA 1
ATOM 826 C C . ASN A 1 103 ? 21.670 -16.058 -21.673 1.00 96.44 103 ASN A C 1
ATOM 828 O O . ASN A 1 103 ? 22.169 -16.442 -22.727 1.00 96.44 103 ASN A O 1
ATOM 832 N N . ASN A 1 104 ? 21.150 -16.898 -20.773 1.00 97.75 104 ASN A N 1
ATOM 833 C CA . ASN A 1 104 ? 21.265 -18.354 -20.880 1.00 97.75 104 ASN A CA 1
ATOM 834 C C . ASN A 1 104 ? 19.994 -19.028 -21.410 1.00 97.75 104 ASN A C 1
ATOM 836 O O . ASN A 1 104 ? 20.079 -20.113 -21.982 1.00 97.75 104 ASN A O 1
ATOM 840 N N . ASN A 1 105 ? 18.827 -18.416 -21.214 1.00 97.69 105 ASN A N 1
ATOM 841 C CA . ASN A 1 105 ? 17.539 -18.971 -21.604 1.00 97.69 105 ASN A CA 1
ATOM 842 C C . ASN A 1 105 ? 16.918 -18.136 -22.731 1.00 97.69 105 ASN A C 1
ATOM 844 O O . ASN A 1 105 ? 16.239 -17.144 -22.482 1.00 97.69 105 ASN A O 1
ATOM 848 N N . SER A 1 106 ? 17.124 -18.549 -23.983 1.00 96.12 106 SER A N 1
ATOM 849 C CA . SER A 1 106 ? 16.603 -17.836 -25.160 1.00 96.12 106 SER A CA 1
ATOM 850 C C . SER A 1 106 ? 15.075 -17.853 -25.283 1.00 96.12 106 SER A C 1
ATOM 852 O O . SER A 1 106 ? 14.529 -17.085 -26.071 1.00 96.12 106 SER A O 1
ATOM 854 N N . ALA A 1 107 ? 14.382 -18.706 -24.521 1.00 97.44 107 ALA A N 1
ATOM 855 C CA . ALA A 1 107 ? 12.925 -18.775 -24.502 1.00 97.44 107 ALA A CA 1
ATOM 856 C C . ALA A 1 107 ? 12.290 -17.822 -23.475 1.00 97.44 107 ALA A C 1
ATOM 858 O O . ALA A 1 107 ? 11.063 -17.726 -23.419 1.00 97.44 107 ALA A O 1
ATOM 859 N N . ILE A 1 108 ? 13.087 -17.137 -22.644 1.00 96.38 108 ILE A N 1
ATOM 860 C CA . ILE A 1 108 ? 12.528 -16.268 -21.611 1.00 96.38 108 ILE A CA 1
ATOM 861 C C . ILE A 1 108 ? 11.923 -14.995 -22.205 1.00 96.38 108 ILE A C 1
ATOM 863 O O . ILE A 1 108 ? 12.514 -14.328 -23.053 1.00 96.38 108 ILE A O 1
ATOM 867 N N . VAL A 1 109 ? 10.752 -14.623 -21.692 1.00 95.56 109 VAL A N 1
ATOM 868 C CA . VAL A 1 109 ? 10.103 -13.340 -21.969 1.00 95.56 109 VAL A CA 1
ATOM 869 C C . VAL A 1 109 ? 10.234 -12.482 -20.717 1.00 95.56 109 VAL A C 1
ATOM 871 O O . VAL A 1 109 ? 9.726 -12.849 -19.660 1.00 95.56 109 VAL A O 1
ATOM 874 N N . ASN A 1 110 ? 10.968 -11.371 -20.810 1.00 94.56 110 ASN A N 1
ATOM 875 C CA . ASN A 1 110 ? 11.232 -10.504 -19.661 1.00 94.56 110 ASN A CA 1
ATOM 876 C C . ASN A 1 110 ? 10.129 -9.456 -19.458 1.00 94.56 110 ASN A C 1
ATOM 878 O O . ASN A 1 110 ? 9.439 -9.078 -20.402 1.00 94.56 110 ASN A O 1
ATOM 882 N N . ASN A 1 111 ? 10.022 -8.939 -18.234 1.00 93.31 111 ASN A N 1
ATOM 883 C CA . ASN A 1 111 ? 9.204 -7.772 -17.923 1.00 93.31 111 ASN A CA 1
ATOM 884 C C . ASN A 1 111 ? 9.861 -6.522 -18.536 1.00 93.31 111 ASN A C 1
ATOM 886 O O . ASN A 1 111 ? 10.930 -6.087 -18.097 1.00 93.31 111 ASN A O 1
ATOM 890 N N . THR A 1 112 ? 9.237 -5.950 -19.566 1.00 92.44 112 THR A N 1
ATOM 891 C CA . THR A 1 112 ? 9.772 -4.792 -20.309 1.00 92.44 112 THR A CA 1
ATOM 892 C C . THR A 1 112 ? 9.094 -3.471 -19.969 1.00 92.44 112 THR A C 1
ATOM 894 O O . THR A 1 112 ? 9.569 -2.420 -20.389 1.00 92.44 112 THR A O 1
ATOM 897 N N . GLU A 1 113 ? 7.991 -3.512 -19.229 1.00 94.44 113 GLU A N 1
ATOM 898 C CA . GLU A 1 113 ? 7.249 -2.319 -18.832 1.00 94.44 113 GLU A CA 1
ATOM 899 C C . GLU A 1 113 ? 7.959 -1.546 -17.707 1.00 94.44 113 GLU A C 1
ATOM 901 O O . GLU A 1 113 ? 8.893 -2.046 -17.068 1.00 94.44 113 GLU A O 1
ATOM 906 N N . GLY A 1 114 ? 7.508 -0.308 -17.484 1.00 92.00 114 GLY A N 1
ATOM 907 C CA . GLY A 1 114 ? 8.004 0.580 -16.437 1.00 92.00 114 GLY A CA 1
ATOM 908 C C . GLY A 1 114 ? 9.350 1.241 -16.738 1.00 92.00 114 GLY A C 1
ATOM 909 O O . GLY A 1 114 ? 10.297 0.627 -17.239 1.00 92.00 114 GLY A O 1
ATOM 910 N N . THR A 1 115 ? 9.473 2.508 -16.360 1.00 93.56 115 THR A N 1
ATOM 911 C CA . THR A 1 115 ? 10.725 3.272 -16.444 1.00 93.56 115 THR A CA 1
ATOM 912 C C . THR A 1 115 ? 11.213 3.642 -15.054 1.00 93.56 115 THR A C 1
ATOM 914 O O . THR A 1 115 ? 10.405 3.816 -14.147 1.00 93.56 115 THR A O 1
ATOM 917 N N . LEU A 1 116 ? 12.534 3.788 -14.892 1.00 94.31 116 LEU A N 1
ATOM 918 C CA . LEU A 1 116 ? 13.121 4.300 -13.652 1.00 94.31 116 LEU A CA 1
ATOM 919 C C . LEU A 1 116 ? 12.439 5.629 -13.271 1.00 94.31 116 LEU A C 1
ATOM 921 O O . LEU A 1 116 ? 12.487 6.555 -14.085 1.00 94.31 116 LEU A O 1
ATOM 925 N N . PRO A 1 117 ? 11.814 5.734 -12.083 1.00 96.12 117 PRO A N 1
ATOM 926 C CA . PRO A 1 117 ? 11.137 6.953 -11.678 1.00 96.12 117 PRO A CA 1
ATOM 927 C C . PRO A 1 117 ? 12.095 8.137 -11.602 1.00 96.12 117 PRO A C 1
ATOM 929 O O . PRO A 1 117 ? 13.218 8.015 -11.106 1.00 96.12 117 PRO A O 1
ATOM 932 N N . SER A 1 118 ? 11.636 9.295 -12.066 1.00 95.88 118 SER A N 1
ATOM 933 C CA . SER A 1 118 ? 12.373 10.548 -11.925 1.00 95.88 118 SER A CA 1
ATOM 934 C C . SER A 1 118 ? 12.003 11.266 -10.629 1.00 95.88 118 SER A C 1
ATOM 936 O O . SER A 1 118 ? 10.892 11.122 -10.119 1.00 95.88 118 SER A O 1
ATOM 938 N N . SER A 1 119 ? 12.911 12.102 -10.121 1.00 95.81 119 SER A N 1
ATOM 939 C CA . SER A 1 119 ? 12.612 12.982 -8.985 1.00 95.81 119 SER A CA 1
ATOM 940 C C . SER A 1 119 ? 11.366 13.831 -9.262 1.00 95.81 119 SER A C 1
ATOM 942 O O . SER A 1 119 ? 11.166 14.295 -10.386 1.00 95.81 119 SER A O 1
ATOM 944 N N . MET A 1 120 ? 10.534 14.028 -8.242 1.00 95.38 120 MET A N 1
ATOM 945 C CA . MET A 1 120 ? 9.276 14.779 -8.282 1.00 95.38 120 MET A CA 1
ATOM 946 C C . MET A 1 120 ? 8.218 14.227 -9.246 1.00 95.38 120 MET A C 1
ATOM 948 O O . MET A 1 120 ? 7.263 14.923 -9.591 1.00 95.38 120 MET A O 1
ATOM 952 N N . GLN A 1 121 ? 8.344 12.973 -9.682 1.00 97.38 121 GLN A N 1
ATOM 953 C CA . GLN A 1 121 ? 7.352 12.336 -10.542 1.00 97.38 121 GLN A CA 1
ATOM 954 C C . GLN A 1 121 ? 6.019 12.120 -9.806 1.00 97.38 121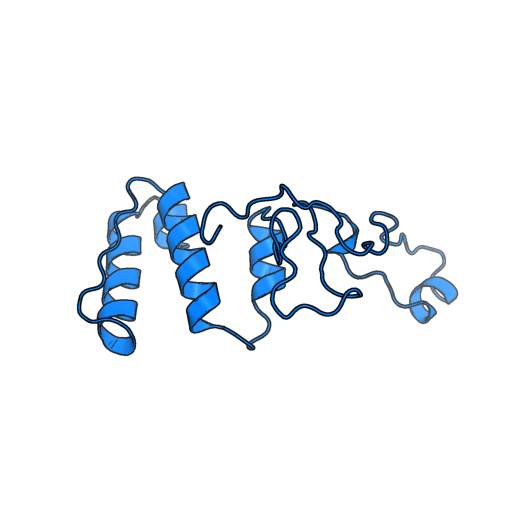 GLN A C 1
ATOM 956 O O . GLN A 1 121 ? 6.002 11.628 -8.679 1.00 97.38 121 GLN A O 1
ATOM 961 N N . ASN A 1 122 ? 4.902 12.395 -10.493 1.00 96.75 122 ASN A N 1
ATOM 962 C CA . ASN A 1 122 ? 3.526 12.172 -10.021 1.00 96.75 122 ASN A CA 1
ATOM 963 C C . ASN A 1 122 ? 3.163 12.902 -8.698 1.00 96.75 122 ASN A C 1
ATOM 965 O O . ASN A 1 122 ? 2.642 12.270 -7.778 1.00 96.75 122 ASN A O 1
ATOM 969 N N . PRO A 1 123 ? 3.363 14.232 -8.590 1.00 96.62 123 PRO A N 1
ATOM 970 C CA . PRO A 1 123 ? 3.179 14.984 -7.338 1.00 96.62 123 PRO A CA 1
ATOM 971 C C . PRO A 1 123 ? 1.726 15.074 -6.849 1.00 96.62 123 PRO A C 1
ATOM 973 O O . PRO A 1 123 ? 1.483 15.403 -5.693 1.00 96.62 123 PRO A O 1
ATOM 976 N N . ASN A 1 124 ? 0.757 14.803 -7.725 1.00 96.12 124 ASN A N 1
ATOM 977 C CA . ASN A 1 124 ? -0.674 14.885 -7.417 1.00 96.12 124 ASN A CA 1
ATOM 978 C C . ASN A 1 124 ? -1.292 13.513 -7.108 1.00 96.12 124 ASN A C 1
ATOM 980 O O . ASN A 1 124 ? -2.512 13.399 -7.042 1.00 96.12 124 ASN A O 1
ATOM 984 N N . LEU A 1 125 ? -0.475 12.460 -7.014 1.00 96.81 125 LEU A N 1
ATOM 985 C CA . LEU A 1 125 ? -0.959 11.115 -6.732 1.00 96.81 125 LEU A CA 1
ATOM 986 C C . LEU A 1 125 ? -1.344 10.987 -5.258 1.00 96.81 125 LEU A C 1
ATOM 988 O O . LEU A 1 125 ? -0.635 11.490 -4.390 1.00 96.81 125 LEU A O 1
ATOM 992 N N . THR A 1 126 ? -2.451 10.295 -5.012 1.00 95.19 126 THR A N 1
ATOM 993 C CA . THR A 1 126 ? -3.024 10.064 -3.688 1.00 95.19 126 THR A CA 1
ATOM 994 C C . THR A 1 126 ? -3.204 8.565 -3.455 1.00 95.19 126 THR A C 1
ATOM 996 O O . THR A 1 126 ? -3.508 7.815 -4.387 1.00 95.19 126 THR A O 1
ATOM 999 N N . ASP A 1 127 ? -2.975 8.097 -2.232 1.00 93.19 127 ASP A N 1
ATOM 1000 C CA . ASP A 1 127 ? -3.154 6.700 -1.832 1.00 93.19 127 ASP A CA 1
ATOM 1001 C C . ASP A 1 127 ? -4.576 6.390 -1.312 1.00 93.19 127 ASP A C 1
ATOM 1003 O O . ASP A 1 127 ? -5.009 5.226 -1.279 1.00 93.19 127 ASP A O 1
ATOM 1007 N N . GLY A 1 128 ? -5.334 7.445 -1.006 1.00 91.62 128 GLY A N 1
ATOM 1008 C CA . GLY A 1 128 ? -6.718 7.456 -0.554 1.00 91.62 128 GLY A CA 1
ATOM 1009 C C . GLY A 1 128 ? -6.903 7.082 0.915 1.00 91.62 128 GLY A C 1
ATOM 1010 O O . GLY A 1 128 ? -8.021 6.731 1.295 1.00 91.62 128 GLY A O 1
ATOM 1011 N N . VAL A 1 129 ? -5.831 7.066 1.711 1.00 92.19 129 VAL A N 1
ATOM 1012 C CA . VAL A 1 129 ? -5.835 6.608 3.108 1.00 92.19 129 VAL A CA 1
ATOM 1013 C C . VAL A 1 129 ? -5.026 7.519 4.034 1.00 92.19 129 VAL A C 1
ATOM 1015 O O . VAL A 1 129 ? -5.470 7.763 5.151 1.00 92.19 129 VAL A O 1
ATOM 1018 N N . THR A 1 130 ? -3.853 7.995 3.608 1.00 87.62 130 THR A N 1
ATOM 1019 C CA . THR A 1 130 ? -2.929 8.789 4.446 1.00 87.62 130 THR A CA 1
ATOM 1020 C C . THR A 1 130 ? -2.509 10.126 3.838 1.00 87.62 130 THR A C 1
ATOM 1022 O O . THR A 1 130 ? -1.594 10.752 4.370 1.00 87.62 130 THR A O 1
ATOM 1025 N N . ASP A 1 131 ? -3.136 10.526 2.731 1.00 83.25 131 ASP A N 1
ATOM 1026 C CA . ASP A 1 131 ? -2.872 11.804 2.051 1.00 83.25 131 ASP A CA 1
ATOM 1027 C C . ASP A 1 131 ? -3.309 13.034 2.861 1.00 83.25 131 ASP A C 1
ATOM 1029 O O . ASP A 1 131 ? -4.291 12.927 3.638 1.00 83.25 131 ASP A O 1
#

Sequence (131 aa):
EGLAMSGSLGTGKQVLEDFVKAYRDPSYTCTASDEKSFQNEVWFQRRVELWGEGFSMFDIMRLGKPVVRFHGSDKGIWPDAFCFNIQANDGYLLMRFSQKETNNNSAIVNNTEGTLPSSMQNPNLTDGVTD

pLDDT: mean 96.14, std 2.55, range [83.25, 98.62]